Protein AF-A0A971V214-F1 (afdb_monomer_lite)

Radius of gyration: 21.13 Å; chains: 1; bounding box: 47×25×63 Å

pLDDT: mean 73.37, std 20.09, range [39.56, 95.44]

Secondary structure (DSSP, 8-state):
--------------------------THHHHHHHHHHHHHTS--EEEE-TTS-EEEE---SSHHHHHHHHHHHHHT--

Foldseek 3Di:
DDDDDDDDDPPDDDDDDDPPPPPPPPCVCVVVQVVLCVQLVFNWDWDADPVGDIDIDGDDDDPVSVVSSVVSVVVVPD

Sequence (78 aa):
VQLHQLKGANNSKSKVGKLAVRQQFPDDFDALKEHLSAYFQADVQFSYNKRGKGKITIPFDSPEDLERIIVMFDKMQK

Structure (mmCIF, N/CA/C/O backbone):
data_AF-A0A971V214-F1
#
_entry.id   AF-A0A971V214-F1
#
loop_
_atom_site.group_PDB
_atom_site.id
_atom_site.type_symbol
_atom_site.label_atom_id
_atom_site.label_alt_id
_atom_site.label_comp_id
_atom_site.label_asym_id
_atom_site.label_entity_id
_atom_site.label_seq_id
_atom_site.pdbx_PDB_ins_code
_atom_site.Cartn_x
_atom_site.Cartn_y
_atom_site.Cartn_z
_atom_site.occupancy
_atom_site.B_iso_or_equiv
_atom_site.auth_seq_id
_atom_site.auth_comp_id
_atom_site.auth_asym_id
_atom_site.auth_atom_id
_atom_site.pdbx_PDB_model_num
ATOM 1 N N . VAL A 1 1 ? -31.591 -10.244 -54.210 1.00 56.28 1 VAL A N 1
ATOM 2 C CA . VAL A 1 1 ? -31.363 -10.256 -52.748 1.00 56.28 1 VAL A CA 1
ATOM 3 C C . VAL A 1 1 ? -29.873 -10.125 -52.484 1.00 56.28 1 VAL A C 1
ATOM 5 O O . VAL A 1 1 ? -29.144 -10.989 -52.930 1.00 56.28 1 VAL A O 1
ATOM 8 N N . GLN A 1 2 ? -29.425 -9.031 -51.860 1.00 41.72 2 GLN A N 1
ATOM 9 C CA . GLN A 1 2 ? -28.229 -9.000 -51.005 1.00 41.72 2 GLN A CA 1
ATOM 10 C C . GLN A 1 2 ? -28.282 -7.710 -50.172 1.00 41.72 2 GLN A C 1
ATOM 12 O O . GLN A 1 2 ? -28.256 -6.607 -50.711 1.00 41.72 2 GLN A O 1
ATOM 17 N N . LEU A 1 3 ? -28.418 -7.872 -48.859 1.00 46.50 3 LEU A N 1
ATOM 18 C CA . LEU A 1 3 ? -28.506 -6.827 -47.845 1.00 46.50 3 LEU A CA 1
ATOM 19 C C . LEU A 1 3 ? -27.267 -6.961 -46.950 1.00 46.50 3 LEU A C 1
ATOM 21 O O . LEU A 1 3 ? -27.156 -7.988 -46.294 1.00 46.50 3 LEU A O 1
ATOM 25 N N . HIS A 1 4 ? -26.374 -5.964 -46.885 1.00 43.50 4 HIS A N 1
ATOM 26 C CA . HIS A 1 4 ? -25.313 -5.892 -45.860 1.00 43.50 4 HIS A CA 1
ATOM 27 C C . HIS A 1 4 ? -24.967 -4.436 -45.472 1.00 43.50 4 HIS A C 1
ATOM 29 O O . HIS A 1 4 ? -24.162 -3.764 -46.103 1.00 43.50 4 HIS A O 1
ATOM 35 N N . GLN A 1 5 ? -25.689 -3.965 -44.453 1.00 48.03 5 GLN A N 1
ATOM 36 C CA . GLN A 1 5 ? -25.289 -3.240 -43.229 1.00 48.03 5 GLN A CA 1
ATOM 37 C C . GLN A 1 5 ? -24.000 -2.373 -43.157 1.00 48.03 5 GLN A C 1
ATOM 39 O O . GLN A 1 5 ? -22.883 -2.868 -43.243 1.00 48.03 5 GLN A O 1
ATOM 44 N N . LEU A 1 6 ? -24.240 -1.098 -42.799 1.00 51.81 6 LEU A N 1
ATOM 45 C CA . LEU A 1 6 ? -23.666 -0.277 -41.706 1.00 51.81 6 LEU A CA 1
ATOM 46 C C . LEU A 1 6 ? -22.138 -0.186 -41.497 1.00 51.81 6 LEU A C 1
ATOM 48 O O . LEU A 1 6 ? -21.490 -1.133 -41.059 1.00 51.81 6 LEU A O 1
ATOM 52 N N . LYS A 1 7 ? -21.623 1.055 -41.502 1.00 45.22 7 LYS A N 1
ATOM 53 C CA . LYS A 1 7 ? -20.620 1.471 -40.505 1.00 45.22 7 LYS A CA 1
ATOM 54 C C . LYS A 1 7 ? -20.813 2.930 -40.092 1.00 45.22 7 LYS A C 1
ATOM 56 O O . LYS A 1 7 ? -20.506 3.853 -40.839 1.00 45.22 7 LYS A O 1
ATOM 61 N N . GLY A 1 8 ? -21.358 3.107 -38.888 1.00 41.09 8 GLY A N 1
ATOM 62 C CA . GLY A 1 8 ? -21.449 4.388 -38.198 1.00 41.09 8 GLY A CA 1
ATOM 63 C C . GLY A 1 8 ? -20.059 4.935 -37.874 1.00 41.09 8 GLY A C 1
ATOM 64 O O . GLY A 1 8 ? -19.186 4.219 -37.381 1.00 41.09 8 GLY A O 1
ATOM 65 N N . ALA A 1 9 ? -19.860 6.213 -38.179 1.00 46.53 9 ALA A N 1
ATOM 66 C CA . ALA A 1 9 ? -18.657 6.955 -37.854 1.00 46.53 9 ALA A CA 1
ATOM 67 C C . ALA A 1 9 ? -18.695 7.370 -36.374 1.00 46.53 9 ALA A C 1
ATOM 69 O O . ALA A 1 9 ? -19.302 8.376 -36.012 1.00 46.53 9 ALA A O 1
ATOM 70 N N . ASN A 1 10 ? -18.033 6.596 -35.513 1.00 45.31 10 ASN A N 1
ATOM 71 C CA . ASN A 1 10 ? -17.764 7.000 -34.136 1.00 45.31 10 ASN A CA 1
ATOM 72 C C . ASN A 1 10 ? -16.652 8.056 -34.123 1.00 45.31 10 ASN A C 1
ATOM 74 O O . ASN A 1 10 ? -15.463 7.739 -34.146 1.00 45.31 10 ASN A O 1
ATOM 78 N N . ASN A 1 11 ? -17.054 9.326 -34.081 1.00 48.59 11 ASN A N 1
ATOM 79 C CA . ASN A 1 11 ? -16.185 10.451 -33.760 1.00 48.59 11 ASN A CA 1
ATOM 80 C C . ASN A 1 11 ? -16.134 10.628 -32.236 1.00 48.59 11 ASN A C 1
ATOM 82 O O . ASN A 1 11 ? -16.919 11.382 -31.662 1.00 48.59 11 ASN A O 1
ATOM 86 N N . SER A 1 12 ? -15.185 9.949 -31.594 1.00 48.12 12 SER A N 1
ATOM 87 C CA . SER A 1 12 ? -14.788 10.242 -30.215 1.00 48.12 12 SER A CA 1
ATOM 88 C C . SER A 1 12 ? -13.356 10.755 -30.202 1.00 48.12 12 SER A C 1
ATOM 90 O O . SER A 1 12 ? -12.393 10.021 -30.009 1.00 48.12 12 SER A O 1
ATOM 92 N N . LYS A 1 13 ? -13.275 12.056 -30.485 1.00 40.41 13 LYS A N 1
ATOM 93 C CA . LYS A 1 13 ? -12.273 13.041 -30.067 1.00 40.41 13 LYS A CA 1
ATOM 94 C C . LYS A 1 13 ? -11.128 12.508 -29.194 1.00 40.41 13 LYS A C 1
ATOM 96 O O . LYS A 1 13 ? -11.275 12.254 -28.002 1.00 40.41 13 LYS A O 1
ATOM 101 N N . SER A 1 14 ? -9.960 12.506 -29.819 1.00 44.84 14 SER A N 1
ATOM 102 C CA . SER A 1 14 ? -8.661 12.941 -29.311 1.00 44.84 14 SER A CA 1
ATOM 103 C C . SER A 1 14 ? -8.656 13.547 -27.897 1.00 44.84 14 SER A C 1
ATOM 105 O O . SER A 1 14 ? -9.142 14.658 -27.681 1.00 44.84 14 SER A O 1
ATOM 107 N N . LYS A 1 15 ? -7.943 12.899 -26.972 1.00 46.31 15 LYS A N 1
ATOM 108 C CA . LYS A 1 15 ? -7.165 13.607 -25.949 1.00 46.31 15 LYS A CA 1
ATOM 109 C C . LYS A 1 15 ? -5.714 13.152 -26.036 1.00 46.31 15 LYS A C 1
ATOM 111 O O . LYS A 1 15 ? -5.344 12.072 -25.595 1.00 46.31 15 LYS A O 1
ATOM 116 N N . VAL A 1 16 ? -4.910 14.013 -26.652 1.00 54.78 16 VAL A N 1
ATOM 117 C CA . VAL A 1 16 ? -3.449 13.996 -26.591 1.00 54.78 16 VAL A CA 1
ATOM 118 C C . VAL A 1 16 ? -3.032 14.049 -25.122 1.00 54.78 16 VAL A C 1
ATOM 120 O O . VAL A 1 16 ? -3.431 14.954 -24.393 1.00 54.78 16 VAL A O 1
ATOM 123 N N . GLY A 1 17 ? -2.220 13.086 -24.697 1.00 40.59 17 GLY A N 1
ATOM 124 C CA . GLY A 1 17 ? -1.753 12.983 -23.321 1.00 40.59 17 GLY A CA 1
ATOM 125 C C . GLY A 1 17 ? -0.427 12.249 -23.222 1.00 40.59 17 GLY A C 1
ATOM 126 O O . GLY A 1 17 ? -0.380 11.170 -22.659 1.00 40.59 17 GLY A O 1
ATOM 127 N N . LYS A 1 18 ? 0.629 12.880 -23.751 1.00 39.56 18 LYS A N 1
ATOM 128 C CA . LYS A 1 18 ? 2.055 12.624 -23.486 1.00 39.56 18 LYS A CA 1
ATOM 129 C C . LYS A 1 18 ? 2.558 11.209 -23.799 1.00 39.56 18 LYS A C 1
ATOM 131 O O . LYS A 1 18 ? 2.294 10.246 -23.092 1.00 39.56 18 LYS A O 1
ATOM 136 N N . LEU A 1 19 ? 3.451 11.158 -24.786 1.00 42.94 19 LEU A N 1
ATOM 137 C CA . LEU A 1 19 ? 4.551 10.200 -24.858 1.00 42.94 19 LEU A CA 1
ATOM 138 C C . LEU A 1 19 ? 5.360 10.305 -23.554 1.00 42.94 19 LEU A C 1
ATOM 140 O O . LEU A 1 19 ? 6.373 11.000 -23.478 1.00 42.94 19 LEU A O 1
ATOM 144 N N . ALA A 1 20 ? 4.875 9.682 -22.483 1.00 49.88 20 ALA A N 1
ATOM 145 C CA . ALA A 1 20 ? 5.702 9.378 -21.342 1.00 49.88 20 ALA A CA 1
ATOM 146 C C . ALA A 1 20 ? 6.705 8.366 -21.875 1.00 49.88 20 ALA A C 1
ATOM 148 O O . ALA A 1 20 ? 6.367 7.206 -22.102 1.00 49.88 20 ALA A O 1
ATOM 149 N N . VAL A 1 21 ? 7.924 8.846 -22.142 1.00 46.31 21 VAL A N 1
ATOM 150 C CA . VAL A 1 21 ? 9.128 8.023 -22.085 1.00 46.31 21 VAL A CA 1
ATOM 151 C C . VAL A 1 21 ? 8.884 7.056 -20.941 1.00 46.31 21 VAL A C 1
ATOM 153 O O . VAL A 1 21 ? 8.807 7.497 -19.790 1.00 46.31 21 VAL A O 1
ATOM 156 N N . ARG A 1 22 ? 8.651 5.784 -21.284 1.00 52.25 22 AR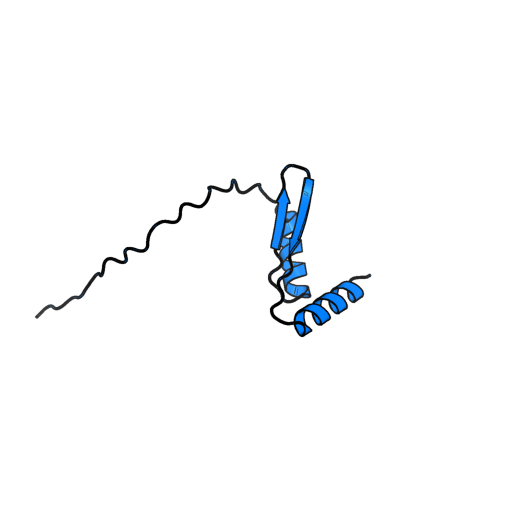G A N 1
ATOM 157 C CA . ARG A 1 22 ? 8.712 4.669 -20.354 1.00 52.25 22 ARG A CA 1
ATOM 158 C C . ARG A 1 22 ? 10.125 4.748 -19.808 1.00 52.25 22 ARG A C 1
ATOM 160 O O . ARG A 1 22 ? 11.062 4.252 -20.422 1.00 52.25 22 ARG A O 1
ATOM 167 N N . GLN A 1 23 ? 10.288 5.543 -18.750 1.00 51.91 23 GLN A N 1
ATOM 168 C CA . GLN A 1 23 ? 11.427 5.471 -17.861 1.00 51.91 23 GLN A CA 1
ATOM 169 C C . GLN A 1 23 ? 11.397 4.013 -17.480 1.00 51.91 23 GLN A C 1
ATOM 171 O O . GLN A 1 23 ? 10.429 3.590 -16.852 1.00 51.91 23 GLN A O 1
ATOM 176 N N . GLN A 1 24 ? 12.322 3.257 -18.064 1.00 50.12 24 GLN A N 1
ATOM 177 C CA . GLN A 1 24 ? 12.468 1.845 -17.810 1.00 50.12 24 GLN A CA 1
ATOM 178 C C . GLN A 1 24 ? 12.575 1.744 -16.296 1.00 50.12 24 GLN A C 1
ATOM 180 O O . GLN A 1 24 ? 13.578 2.135 -15.701 1.00 50.12 24 GLN A O 1
ATOM 185 N N . PHE A 1 25 ? 11.460 1.361 -15.678 1.00 54.94 25 PHE A N 1
ATOM 186 C CA . PHE A 1 25 ? 11.520 0.695 -14.406 1.00 54.94 25 PHE A CA 1
ATOM 187 C C . PHE A 1 25 ? 12.452 -0.483 -14.675 1.00 54.94 25 PHE A C 1
ATOM 189 O O . PHE A 1 25 ? 12.250 -1.170 -15.679 1.00 54.94 25 PHE A O 1
ATOM 196 N N . PRO A 1 26 ? 13.517 -0.668 -13.890 1.00 58.50 26 PRO A N 1
ATOM 197 C CA . PRO A 1 26 ? 14.176 -1.956 -13.914 1.00 58.50 26 PRO A CA 1
ATOM 198 C C . PRO A 1 26 ? 13.083 -2.979 -13.588 1.00 58.50 26 PRO A C 1
ATOM 200 O O . PRO A 1 26 ? 12.335 -2.779 -12.624 1.00 58.50 26 PRO A O 1
ATOM 203 N N . ASP A 1 27 ? 12.940 -4.000 -14.435 1.00 60.31 27 ASP A N 1
ATOM 204 C CA . ASP A 1 27 ? 11.947 -5.080 -14.330 1.00 60.31 27 ASP A CA 1
ATOM 205 C C . ASP A 1 27 ? 11.842 -5.665 -12.899 1.00 60.31 27 ASP A C 1
ATOM 207 O O . ASP A 1 27 ? 10.813 -6.208 -12.503 1.00 60.31 27 ASP A O 1
ATOM 211 N N . ASP A 1 28 ? 12.875 -5.460 -12.078 1.00 62.00 28 ASP A N 1
ATOM 212 C CA . ASP A 1 28 ? 12.960 -5.763 -10.648 1.00 62.00 28 ASP A CA 1
ATOM 213 C C . ASP A 1 28 ? 11.768 -5.280 -9.798 1.00 62.00 28 ASP A C 1
ATOM 215 O O . ASP A 1 28 ? 11.412 -5.928 -8.811 1.00 62.00 28 ASP A O 1
ATOM 219 N N . PHE A 1 29 ? 11.127 -4.156 -10.140 1.00 75.56 29 PHE A N 1
ATOM 220 C CA . PHE A 1 29 ? 9.995 -3.650 -9.348 1.00 75.56 29 PHE A CA 1
ATOM 221 C C . PHE A 1 29 ? 8.638 -4.203 -9.779 1.00 75.56 29 PHE A C 1
ATOM 223 O O . PHE A 1 29 ? 7.691 -4.098 -8.998 1.00 75.56 29 PHE A O 1
ATOM 230 N N . ASP A 1 30 ? 8.520 -4.796 -10.968 1.00 82.12 30 ASP A N 1
ATOM 231 C CA . ASP A 1 30 ? 7.252 -5.379 -11.414 1.00 82.12 30 ASP A CA 1
ATOM 232 C C . ASP A 1 30 ? 6.907 -6.619 -10.582 1.00 82.12 30 ASP A C 1
ATOM 234 O O . ASP A 1 30 ? 5.785 -6.728 -10.092 1.00 82.12 30 ASP A O 1
ATOM 238 N N . ALA A 1 31 ? 7.892 -7.468 -10.275 1.00 85.31 31 ALA A N 1
ATOM 239 C CA . ALA A 1 31 ? 7.702 -8.597 -9.362 1.00 85.31 31 ALA A CA 1
ATOM 240 C C . ALA A 1 31 ? 7.271 -8.138 -7.954 1.00 85.31 31 ALA A C 1
ATOM 242 O O . ALA A 1 31 ? 6.390 -8.736 -7.331 1.00 85.31 31 ALA A O 1
ATOM 243 N N . LEU A 1 32 ? 7.850 -7.037 -7.457 1.00 86.56 32 LEU A N 1
ATOM 244 C CA . LEU A 1 32 ? 7.446 -6.442 -6.181 1.00 86.56 32 LEU A CA 1
ATOM 245 C C . LEU A 1 32 ? 6.020 -5.882 -6.253 1.00 86.56 32 LEU A C 1
ATOM 247 O O . LEU A 1 32 ? 5.233 -6.079 -5.327 1.00 86.56 32 LEU A O 1
ATOM 251 N N . LYS A 1 33 ? 5.668 -5.207 -7.351 1.00 87.31 33 LYS A N 1
ATOM 252 C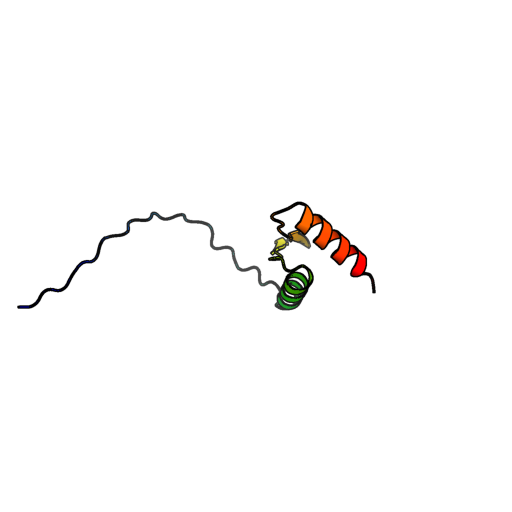 CA . LYS A 1 33 ? 4.318 -4.694 -7.585 1.00 87.31 33 LYS A CA 1
ATOM 253 C C . LYS A 1 33 ? 3.299 -5.826 -7.584 1.00 87.31 33 LYS A C 1
ATOM 255 O O . LYS A 1 33 ? 2.280 -5.703 -6.905 1.00 87.31 33 LYS A O 1
ATOM 260 N N . GLU A 1 34 ? 3.560 -6.906 -8.313 1.00 89.31 34 GLU A N 1
ATOM 261 C CA . GLU A 1 34 ? 2.683 -8.077 -8.365 1.00 89.31 34 GLU A CA 1
ATOM 262 C C . GLU A 1 34 ? 2.532 -8.717 -6.986 1.00 89.31 34 GLU A C 1
ATOM 264 O O . GLU A 1 34 ? 1.410 -8.988 -6.558 1.00 89.31 34 GLU A O 1
ATOM 269 N N . HIS A 1 35 ? 3.632 -8.872 -6.245 1.00 89.31 35 HIS A N 1
ATOM 270 C CA . HIS A 1 35 ? 3.598 -9.421 -4.893 1.00 89.31 35 HIS A CA 1
ATOM 271 C C . HIS A 1 35 ? 2.748 -8.572 -3.938 1.00 89.31 35 HIS A C 1
ATOM 273 O O . HIS A 1 35 ? 1.861 -9.104 -3.269 1.00 89.31 35 HIS A O 1
ATOM 279 N N . LEU A 1 36 ? 2.962 -7.251 -3.901 1.00 90.75 36 LEU A N 1
ATOM 280 C CA . LEU A 1 36 ? 2.168 -6.357 -3.053 1.00 90.75 36 LEU A CA 1
ATOM 281 C C . LEU A 1 36 ? 0.703 -6.304 -3.497 1.00 90.75 36 LEU A C 1
ATOM 283 O O . LEU A 1 36 ? -0.186 -6.288 -2.649 1.00 90.75 36 LEU A O 1
ATOM 287 N N . SER A 1 37 ? 0.441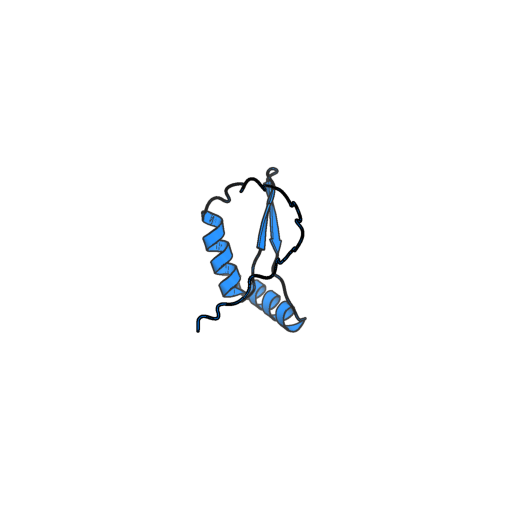 -6.322 -4.806 1.00 91.44 37 SER A N 1
ATOM 288 C CA . SER A 1 37 ? -0.928 -6.325 -5.333 1.00 91.44 37 SER A CA 1
ATOM 289 C C . SER A 1 37 ? -1.677 -7.595 -4.943 1.00 91.44 37 SER A C 1
ATOM 291 O O . SER A 1 37 ? -2.829 -7.526 -4.520 1.00 91.44 37 SER A O 1
ATOM 293 N N . ALA A 1 38 ? -1.010 -8.750 -4.996 1.00 91.19 38 ALA A N 1
ATOM 294 C CA . ALA A 1 38 ? -1.570 -10.015 -4.535 1.00 91.19 38 ALA A CA 1
ATOM 295 C C . ALA A 1 38 ? -1.774 -10.040 -3.011 1.00 91.19 38 ALA A C 1
ATOM 297 O O . ALA A 1 38 ? -2.804 -10.520 -2.536 1.00 91.19 38 ALA A O 1
ATOM 298 N N . TYR A 1 39 ? -0.818 -9.507 -2.245 1.00 90.69 39 TYR A N 1
ATOM 299 C CA . TYR A 1 39 ? -0.872 -9.503 -0.783 1.00 90.69 39 TYR A CA 1
ATOM 300 C C . TYR A 1 39 ? -1.998 -8.614 -0.244 1.00 90.69 39 TYR A C 1
ATOM 302 O O . TYR A 1 39 ? -2.819 -9.070 0.553 1.00 90.69 39 TYR A O 1
ATOM 310 N N . PHE A 1 40 ? -2.070 -7.368 -0.719 1.00 90.38 40 PHE A N 1
ATOM 311 C CA . PHE A 1 40 ? -3.095 -6.406 -0.309 1.00 90.38 40 PHE A CA 1
ATOM 312 C C . PHE A 1 40 ? -4.433 -6.600 -1.025 1.00 90.38 40 PHE A C 1
ATOM 314 O O . PHE A 1 40 ? -5.432 -6.028 -0.599 1.00 90.38 40 PHE A O 1
ATOM 321 N N . GLN A 1 41 ? -4.462 -7.413 -2.087 1.00 89.69 41 GLN A N 1
ATOM 322 C CA . GLN A 1 41 ? -5.618 -7.591 -2.972 1.00 89.69 41 GLN A CA 1
ATOM 323 C C . GLN A 1 41 ? -6.124 -6.256 -3.541 1.00 89.69 41 GLN A C 1
ATOM 325 O O . GLN A 1 41 ? -7.324 -6.025 -3.644 1.00 89.69 41 GLN A O 1
ATOM 330 N N . ALA A 1 42 ? -5.184 -5.381 -3.906 1.00 90.00 42 ALA A N 1
ATOM 331 C CA . ALA A 1 42 ? -5.432 -4.039 -4.424 1.00 90.00 42 ALA A CA 1
ATOM 332 C C . ALA A 1 42 ? -4.464 -3.722 -5.576 1.00 90.00 42 ALA A C 1
ATOM 334 O O . ALA A 1 42 ? -3.356 -4.253 -5.616 1.00 90.00 42 ALA A O 1
ATOM 335 N N . ASP A 1 43 ? -4.853 -2.845 -6.509 1.00 89.88 43 ASP A N 1
ATOM 336 C CA . ASP A 1 43 ? -3.999 -2.463 -7.647 1.00 89.88 43 ASP A CA 1
ATOM 337 C C . ASP A 1 43 ? -2.909 -1.474 -7.209 1.00 89.88 43 ASP A C 1
ATOM 339 O O . ASP A 1 43 ? -3.100 -0.255 -7.193 1.00 89.88 43 ASP A O 1
ATOM 343 N N . VAL A 1 44 ? -1.752 -1.997 -6.800 1.00 90.50 44 VAL A N 1
ATOM 344 C CA . VAL A 1 44 ? -0.671 -1.166 -6.264 1.00 90.50 44 VAL A CA 1
ATOM 345 C C . VAL A 1 44 ? 0.036 -0.426 -7.396 1.00 90.50 44 VAL A C 1
ATOM 347 O O . VAL A 1 44 ? 0.627 -1.020 -8.297 1.00 90.50 44 VAL A O 1
ATOM 350 N N . GLN A 1 45 ? 0.044 0.902 -7.327 1.00 89.00 45 GLN A N 1
ATOM 351 C CA . GLN A 1 45 ? 0.737 1.765 -8.278 1.00 89.00 45 GLN A CA 1
ATOM 352 C C . GLN A 1 45 ? 2.101 2.210 -7.758 1.00 89.00 45 GLN A C 1
ATOM 354 O O . GLN A 1 45 ? 2.214 2.792 -6.678 1.00 89.00 45 GLN A O 1
ATOM 359 N N . PHE A 1 46 ? 3.124 2.029 -8.590 1.00 87.06 46 PHE A N 1
ATOM 360 C CA . PHE A 1 46 ? 4.471 2.538 -8.361 1.00 87.06 46 PHE A CA 1
ATOM 361 C C . PHE A 1 46 ? 4.734 3.736 -9.270 1.00 87.06 46 PHE A C 1
ATOM 363 O O . PHE A 1 46 ? 4.510 3.695 -10.479 1.00 87.06 46 PHE A O 1
ATOM 370 N N . SER A 1 47 ? 5.237 4.819 -8.689 1.00 83.75 47 SER A N 1
ATOM 371 C CA . SER A 1 47 ? 5.728 5.976 -9.428 1.00 83.75 47 SER A CA 1
ATOM 372 C C . SER A 1 47 ? 7.112 6.336 -8.919 1.00 83.75 47 SER A C 1
ATOM 374 O O . SER A 1 47 ? 7.312 6.485 -7.718 1.00 83.75 47 SER A O 1
ATOM 376 N N . TYR A 1 48 ? 8.069 6.491 -9.825 1.00 78.62 48 TYR A N 1
ATOM 377 C CA . TYR A 1 48 ? 9.420 6.928 -9.504 1.00 78.62 48 TYR A CA 1
ATOM 378 C C . TYR A 1 48 ? 9.773 8.123 -10.376 1.00 78.62 48 TYR A C 1
ATOM 380 O O . TYR A 1 48 ? 9.458 8.154 -11.566 1.00 78.62 48 TYR A O 1
ATOM 388 N N . ASN A 1 49 ? 10.397 9.138 -9.785 1.00 80.25 49 ASN A N 1
ATOM 389 C CA . ASN A 1 49 ? 10.890 10.277 -10.539 1.00 80.25 49 ASN A CA 1
ATOM 390 C C . ASN A 1 49 ? 12.398 10.164 -10.785 1.00 80.25 49 ASN A C 1
ATOM 392 O O . ASN A 1 49 ? 13.146 9.590 -9.998 1.00 80.25 49 ASN A O 1
ATOM 396 N N . LYS A 1 50 ? 12.873 10.813 -11.854 1.00 75.00 50 LYS A N 1
ATOM 397 C CA . LYS A 1 50 ? 14.300 10.864 -12.227 1.00 75.00 50 LYS A CA 1
ATOM 398 C C . LYS A 1 50 ? 15.222 11.478 -11.159 1.00 75.00 50 LYS A C 1
ATOM 400 O O . LYS A 1 50 ? 16.431 11.492 -11.339 1.00 75.00 50 LYS A O 1
ATOM 405 N N . ARG A 1 51 ? 14.664 12.037 -10.078 1.00 79.81 51 ARG A N 1
ATOM 406 C CA . ARG A 1 51 ? 15.400 12.638 -8.955 1.00 79.81 51 ARG A CA 1
ATOM 407 C C . ARG A 1 51 ? 15.578 11.675 -7.780 1.00 79.81 51 ARG A C 1
ATOM 409 O O . ARG A 1 51 ? 16.056 12.103 -6.735 1.00 79.81 51 ARG A O 1
ATOM 416 N N . GLY A 1 52 ? 15.157 10.422 -7.919 1.00 77.56 52 GLY A N 1
ATOM 417 C CA . GLY A 1 52 ? 15.314 9.418 -6.876 1.00 77.56 52 GLY A CA 1
ATOM 418 C C . GLY A 1 52 ? 14.145 9.296 -5.901 1.00 77.56 52 GLY A C 1
ATOM 419 O O . GLY A 1 52 ? 14.246 8.559 -4.927 1.00 77.56 52 GLY A O 1
ATOM 420 N N . LYS A 1 53 ? 13.040 10.026 -6.105 1.00 85.38 53 LYS A N 1
ATOM 421 C CA . LYS A 1 53 ? 11.869 9.924 -5.223 1.00 85.38 53 LYS A CA 1
ATOM 422 C C . LYS A 1 53 ? 10.850 8.944 -5.786 1.00 85.38 53 LYS A C 1
ATOM 424 O O . LYS A 1 53 ? 10.403 9.107 -6.922 1.00 85.38 53 LYS A O 1
ATOM 429 N N . GLY A 1 54 ? 10.453 7.989 -4.953 1.00 85.12 54 GLY A N 1
ATOM 430 C CA . GLY A 1 54 ? 9.367 7.054 -5.217 1.00 85.12 54 GLY A CA 1
ATOM 431 C C . GLY A 1 54 ? 8.061 7.447 -4.525 1.00 85.12 54 GLY A C 1
ATOM 432 O O . GLY A 1 54 ? 8.056 8.183 -3.538 1.00 85.12 54 GLY A O 1
ATOM 433 N N . LYS A 1 55 ? 6.954 6.926 -5.046 1.00 89.19 55 LYS A N 1
ATOM 434 C CA . LYS A 1 55 ? 5.631 6.901 -4.429 1.00 89.19 55 LYS A CA 1
ATOM 435 C C . LYS A 1 55 ? 5.005 5.537 -4.709 1.00 89.19 55 LYS A C 1
ATOM 437 O O . LYS A 1 55 ? 4.936 5.126 -5.865 1.00 89.19 55 LYS A O 1
ATOM 442 N N . ILE A 1 56 ? 4.513 4.890 -3.659 1.00 89.25 56 ILE A N 1
ATOM 443 C CA . ILE A 1 56 ? 3.660 3.703 -3.747 1.00 89.25 56 ILE A CA 1
ATOM 444 C C . ILE A 1 56 ? 2.242 4.155 -3.400 1.00 89.25 56 ILE A C 1
ATOM 446 O O . ILE A 1 56 ? 2.049 4.916 -2.452 1.00 89.25 56 ILE A O 1
ATOM 450 N N . THR A 1 57 ? 1.265 3.766 -4.209 1.00 92.00 57 THR A N 1
ATOM 451 C CA . THR A 1 57 ? -0.147 4.112 -4.016 1.00 92.00 57 THR A CA 1
ATOM 452 C C . THR A 1 57 ? -0.959 2.831 -3.989 1.00 92.00 57 THR A C 1
ATOM 454 O O . THR A 1 57 ? -0.887 2.052 -4.932 1.00 92.00 57 THR A O 1
ATOM 457 N N . ILE A 1 58 ? -1.728 2.632 -2.923 1.00 92.88 58 ILE A N 1
ATOM 458 C CA . ILE A 1 58 ? -2.644 1.501 -2.775 1.00 92.88 58 ILE A CA 1
ATOM 459 C C . ILE A 1 58 ? -4.054 2.099 -2.736 1.00 92.88 58 ILE A C 1
ATOM 461 O O . ILE A 1 58 ? -4.362 2.813 -1.778 1.00 92.88 58 ILE A O 1
ATOM 465 N N . PRO A 1 59 ? -4.863 1.931 -3.795 1.00 93.19 59 PRO A N 1
ATOM 466 C CA . PRO A 1 59 ? -6.241 2.400 -3.794 1.00 93.19 59 PRO A CA 1
ATOM 467 C C . PRO A 1 59 ? -7.085 1.562 -2.825 1.00 93.19 59 PRO A C 1
ATOM 469 O O . PRO A 1 59 ? -6.810 0.382 -2.617 1.00 93.19 59 PRO A O 1
ATOM 472 N N . PHE A 1 60 ? -8.107 2.185 -2.247 1.00 94.62 60 PHE A N 1
ATOM 473 C CA . PHE A 1 60 ? -9.118 1.544 -1.410 1.00 94.62 60 PHE A CA 1
ATOM 474 C C . PHE A 1 60 ? -10.475 2.180 -1.721 1.00 94.62 60 PHE A C 1
ATOM 476 O O . PHE A 1 60 ? -10.550 3.396 -1.922 1.00 94.62 60 PHE A O 1
ATOM 483 N N . ASP A 1 61 ? -11.528 1.369 -1.767 1.00 92.81 61 ASP A N 1
ATOM 484 C CA . ASP A 1 61 ? -12.882 1.821 -2.113 1.00 92.81 61 ASP A CA 1
ATOM 485 C C . ASP A 1 61 ? -13.769 2.006 -0.871 1.00 92.81 61 ASP A C 1
ATOM 487 O O . ASP A 1 61 ? -14.814 2.657 -0.937 1.00 92.81 61 ASP A O 1
ATOM 491 N N . SER A 1 62 ? -13.335 1.482 0.281 1.00 95.44 62 SER A N 1
ATOM 492 C CA . SER A 1 62 ? -14.059 1.542 1.550 1.00 95.44 62 SER A CA 1
ATOM 493 C C . SER A 1 62 ? -13.124 1.720 2.760 1.00 95.44 62 SER A C 1
ATOM 495 O O . SER A 1 62 ? -11.923 1.441 2.674 1.00 95.44 62 SER A O 1
ATOM 497 N N . PRO A 1 63 ? -13.646 2.175 3.915 1.00 93.88 63 PRO A N 1
ATOM 498 C CA . PRO A 1 63 ? -12.899 2.172 5.173 1.00 93.88 63 PRO A CA 1
ATOM 499 C C . PRO A 1 63 ? -12.466 0.767 5.608 1.00 93.88 63 PRO A C 1
ATOM 501 O O . PRO A 1 63 ? -11.364 0.608 6.124 1.00 93.88 63 PRO A O 1
ATOM 504 N N . GLU A 1 64 ? -13.292 -0.249 5.351 1.00 94.38 64 GLU A N 1
ATOM 505 C CA . GLU A 1 64 ? -12.988 -1.645 5.683 1.00 94.38 64 GLU A CA 1
ATOM 506 C C . GLU A 1 64 ? -11.753 -2.147 4.916 1.00 94.38 64 GLU A C 1
ATOM 508 O O . GLU A 1 64 ? -10.885 -2.813 5.487 1.00 94.38 64 GLU A O 1
ATOM 513 N N . ASP A 1 65 ? -11.626 -1.769 3.639 1.00 93.25 65 ASP A N 1
ATOM 514 C CA . ASP A 1 65 ? -10.441 -2.073 2.830 1.00 93.25 65 ASP A CA 1
ATOM 515 C C . ASP A 1 65 ? -9.194 -1.382 3.380 1.00 93.25 65 ASP A C 1
ATOM 517 O O . ASP A 1 65 ? -8.127 -1.995 3.458 1.00 93.25 65 ASP A O 1
ATOM 521 N N . LEU A 1 66 ? -9.319 -0.123 3.812 1.00 93.94 66 LEU A N 1
ATOM 522 C CA . LEU A 1 66 ? -8.223 0.591 4.458 1.00 93.94 66 LEU A CA 1
ATOM 523 C C . LEU A 1 66 ? -7.782 -0.126 5.741 1.00 93.94 66 LEU A C 1
ATOM 525 O O . LEU A 1 66 ? -6.593 -0.393 5.902 1.00 93.94 66 LEU A O 1
ATOM 529 N N . GLU A 1 67 ? -8.711 -0.479 6.633 1.00 94.69 67 GLU A N 1
ATOM 530 C CA . GLU A 1 67 ? -8.401 -1.210 7.870 1.00 94.69 67 GLU A CA 1
ATOM 531 C C . GLU A 1 67 ? -7.697 -2.537 7.577 1.00 94.69 67 GLU A C 1
ATOM 533 O O . GLU A 1 67 ? -6.668 -2.856 8.181 1.00 94.69 67 GLU A O 1
ATOM 538 N N . ARG A 1 68 ? -8.192 -3.285 6.588 1.00 94.19 68 ARG A N 1
ATOM 539 C CA . ARG A 1 68 ? -7.572 -4.525 6.123 1.00 94.19 68 ARG A CA 1
ATOM 540 C C . ARG A 1 68 ? -6.139 -4.304 5.637 1.00 94.19 68 ARG A C 1
ATOM 542 O O . ARG A 1 68 ? -5.253 -5.064 6.032 1.00 94.19 68 ARG A O 1
ATOM 549 N N . ILE A 1 69 ? -5.905 -3.277 4.817 1.00 92.62 69 ILE A N 1
ATOM 550 C CA . ILE A 1 69 ? -4.573 -2.913 4.313 1.00 92.62 69 ILE A CA 1
ATOM 551 C C . ILE A 1 69 ? -3.636 -2.585 5.482 1.00 92.62 69 ILE A C 1
ATOM 553 O O . ILE A 1 69 ? -2.512 -3.083 5.518 1.00 92.62 69 ILE A O 1
ATOM 557 N N . ILE A 1 70 ? -4.088 -1.811 6.473 1.00 92.69 70 ILE A N 1
ATOM 558 C CA . ILE A 1 70 ? -3.284 -1.469 7.656 1.00 92.69 70 ILE A CA 1
ATOM 559 C C . ILE A 1 70 ? -2.925 -2.717 8.475 1.00 92.69 70 ILE A C 1
ATOM 561 O O . ILE A 1 70 ? -1.764 -2.894 8.841 1.00 92.69 70 ILE A O 1
ATOM 565 N N . VAL A 1 71 ? -3.878 -3.624 8.707 1.00 92.56 71 VAL A N 1
ATOM 566 C CA . VAL A 1 71 ? -3.622 -4.898 9.405 1.00 92.56 71 VAL A CA 1
ATOM 567 C C . VAL A 1 71 ? -2.627 -5.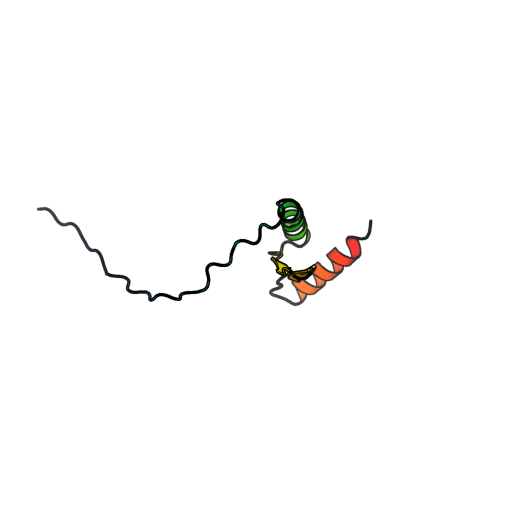769 8.633 1.00 92.56 71 VAL A C 1
ATOM 569 O O . VAL A 1 71 ? -1.781 -6.435 9.229 1.00 92.56 71 VAL A O 1
ATOM 572 N N . MET A 1 72 ? -2.722 -5.788 7.305 1.00 91.69 72 MET A N 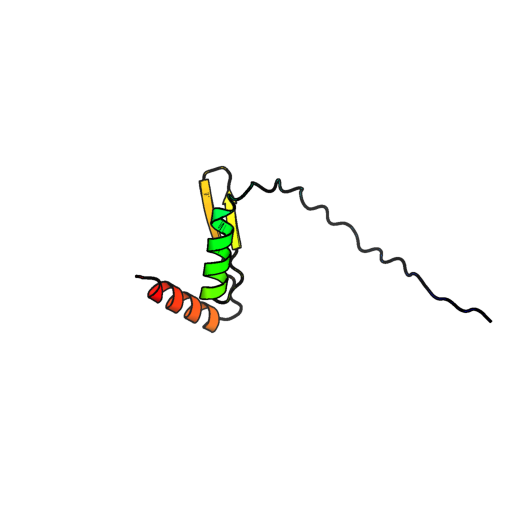1
ATOM 573 C CA . MET A 1 72 ? -1.772 -6.484 6.437 1.00 91.69 72 MET A CA 1
ATOM 574 C C . MET A 1 72 ? -0.367 -5.871 6.523 1.00 91.69 72 MET A C 1
ATOM 576 O O . MET A 1 72 ? 0.607 -6.613 6.615 1.00 91.69 72 MET A O 1
ATOM 580 N N . PHE A 1 73 ? -0.247 -4.540 6.557 1.00 89.31 73 PHE A N 1
ATOM 581 C CA . PHE A 1 73 ? 1.039 -3.859 6.751 1.00 89.31 73 PHE A CA 1
ATOM 582 C C . PHE A 1 73 ? 1.684 -4.196 8.094 1.00 89.31 73 PHE A C 1
ATOM 584 O O . PHE A 1 73 ? 2.880 -4.475 8.139 1.00 89.31 73 PHE A O 1
ATOM 591 N N . ASP A 1 74 ? 0.900 -4.204 9.170 1.00 88.88 74 ASP A N 1
ATOM 592 C CA . ASP A 1 74 ? 1.385 -4.546 10.510 1.00 88.88 74 ASP A CA 1
ATOM 593 C C . ASP A 1 74 ? 1.936 -5.984 10.564 1.00 88.88 74 ASP A C 1
ATOM 595 O O . ASP A 1 74 ? 3.011 -6.246 11.105 1.00 88.88 74 ASP A O 1
ATOM 599 N N . LYS A 1 75 ? 1.256 -6.915 9.886 1.00 87.44 75 LYS A N 1
ATOM 600 C CA . LYS A 1 75 ? 1.656 -8.328 9.781 1.00 87.44 75 LYS A CA 1
ATOM 601 C C . LYS A 1 75 ? 2.861 -8.585 8.876 1.00 87.44 75 LYS A C 1
ATOM 603 O O . LYS A 1 75 ? 3.399 -9.689 8.910 1.00 87.44 75 LYS A O 1
ATOM 608 N N . MET A 1 76 ? 3.288 -7.607 8.078 1.00 82.62 76 MET A N 1
ATOM 609 C CA . MET A 1 76 ? 4.421 -7.737 7.154 1.00 82.62 76 MET A CA 1
ATOM 610 C C . MET A 1 76 ? 5.791 -7.671 7.871 1.00 82.62 76 MET A C 1
ATOM 612 O O . MET A 1 76 ? 6.832 -7.799 7.234 1.00 82.62 76 MET A O 1
ATOM 616 N N . GLN A 1 77 ? 5.806 -7.507 9.199 1.00 62.56 77 GLN A N 1
ATOM 617 C CA . GLN A 1 77 ? 6.991 -7.581 10.063 1.00 62.56 77 GLN A CA 1
ATOM 618 C C . GLN A 1 77 ? 7.451 -9.039 10.275 1.00 62.56 77 GLN A C 1
ATOM 620 O O . GLN A 1 77 ? 7.133 -9.647 11.302 1.00 62.56 77 GLN A O 1
ATOM 625 N N . LYS A 1 78 ? 8.194 -9.625 9.328 1.00 48.72 78 LYS A N 1
ATOM 626 C CA . LYS A 1 78 ? 9.075 -10.775 9.6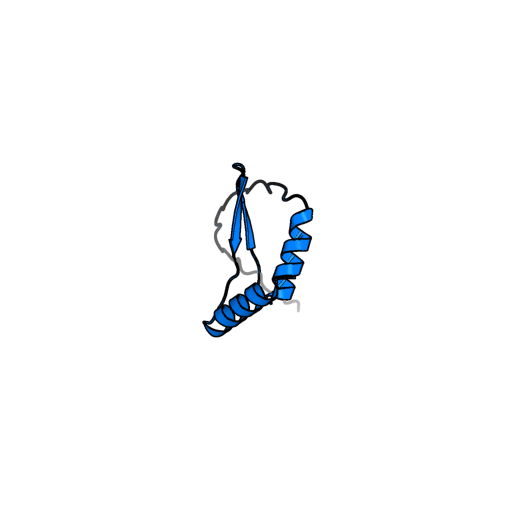04 1.00 48.72 78 LYS A CA 1
ATOM 627 C C . LYS A 1 78 ? 10.154 -10.978 8.553 1.00 48.72 78 LYS A C 1
ATOM 629 O O . LYS A 1 78 ? 9.821 -10.903 7.353 1.00 48.72 78 LYS A O 1
#